Protein AF-A0A139CSQ4-F1 (afdb_monomer)

Solvent-accessible surface area (backbone atoms only — not comparable to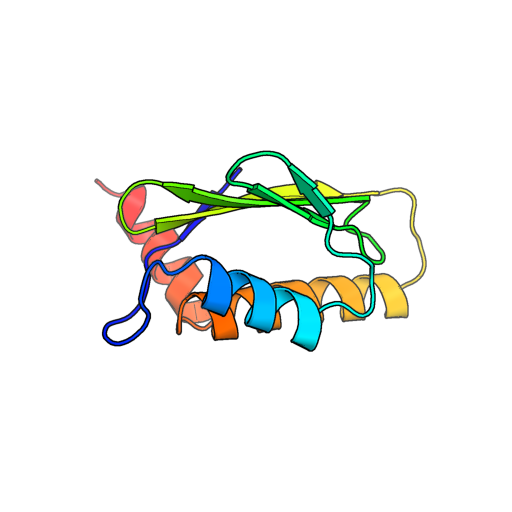 full-atom values): 5829 Å² total; per-residue (Å²): 113,50,79,39,72,46,37,96,88,44,71,88,43,70,68,62,46,50,51,36,46,58,77,50,41,102,47,72,75,44,77,57,88,82,29,38,37,33,48,50,75,37,31,65,34,38,40,38,36,74,58,95,69,25,46,33,43,33,71,43,70,46,86,81,71,80,54,64,68,47,48,51,48,36,54,48,37,56,51,50,32,46,26,71,55,19,69,42,52,74,70,54,47,52,56,48,54,55,59,65,72,78,108

Structure (mmCIF, N/CA/C/O backbone):
data_AF-A0A139CSQ4-F1
#
_entry.id   AF-A0A139CSQ4-F1
#
loop_
_atom_site.group_PDB
_atom_site.id
_atom_site.type_symbol
_atom_site.label_atom_id
_atom_site.label_alt_id
_atom_site.label_comp_id
_atom_site.label_asym_id
_atom_site.label_entity_id
_atom_site.label_seq_id
_atom_site.pdbx_PDB_ins_code
_atom_site.Cartn_x
_atom_site.Cartn_y
_atom_site.Cartn_z
_atom_site.occupancy
_atom_site.B_iso_or_equiv
_atom_site.auth_seq_id
_atom_site.auth_comp_id
_atom_site.auth_asym_id
_atom_site.auth_atom_id
_atom_site.pdbx_PDB_model_num
ATOM 1 N N . MET A 1 1 ? 5.332 -10.978 4.832 1.00 91.69 1 MET A N 1
ATOM 2 C CA . MET A 1 1 ? 3.997 -10.566 5.317 1.00 91.69 1 MET A CA 1
ATOM 3 C C . MET A 1 1 ? 4.096 -9.531 6.433 1.00 91.69 1 MET A C 1
ATOM 5 O O . MET A 1 1 ? 4.861 -9.723 7.375 1.00 91.69 1 MET A O 1
ATOM 9 N N . GLN A 1 2 ? 3.327 -8.444 6.342 1.00 95.12 2 GLN A N 1
ATOM 10 C CA . GLN A 1 2 ? 3.225 -7.398 7.361 1.00 95.12 2 GLN A CA 1
ATOM 11 C C . GLN A 1 2 ? 1.765 -6.975 7.583 1.00 95.12 2 GLN A C 1
ATOM 13 O O . GLN A 1 2 ? 1.001 -6.793 6.639 1.00 95.12 2 GLN A O 1
ATOM 18 N N . GLU A 1 3 ? 1.400 -6.757 8.847 1.00 96.06 3 GLU A N 1
ATOM 19 C CA . GLU A 1 3 ? 0.085 -6.249 9.237 1.00 96.06 3 GLU A CA 1
ATOM 20 C C . GLU A 1 3 ? 0.119 -4.748 9.553 1.00 96.06 3 GLU A C 1
ATOM 22 O O . GLU A 1 3 ? 1.013 -4.250 10.251 1.00 96.06 3 GLU A O 1
ATOM 27 N N . TYR A 1 4 ? -0.919 -4.029 9.134 1.00 96.94 4 TYR A N 1
ATOM 28 C CA . TYR A 1 4 ? -1.087 -2.601 9.370 1.00 96.94 4 TYR A CA 1
ATOM 29 C C . TYR A 1 4 ? -2.432 -2.299 10.027 1.00 96.94 4 TYR A C 1
ATOM 31 O O . TYR A 1 4 ? -3.496 -2.744 9.594 1.00 96.94 4 TYR A O 1
ATOM 39 N N . LYS A 1 5 ? -2.396 -1.481 11.084 1.00 96.06 5 LYS A N 1
ATOM 40 C CA . LYS A 1 5 ? -3.615 -0.946 11.699 1.00 96.06 5 LYS A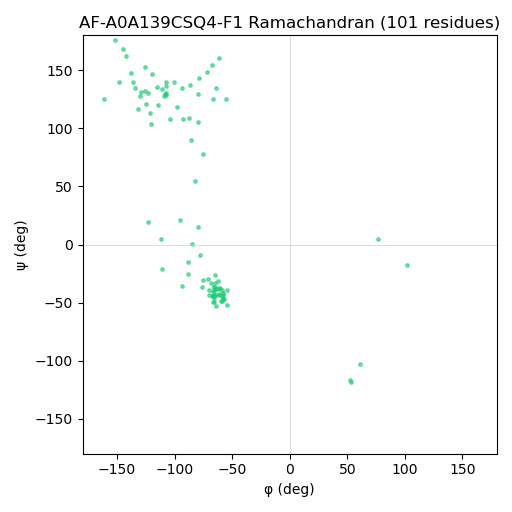 CA 1
ATOM 41 C C . LYS A 1 5 ? -4.239 0.103 10.789 1.00 96.06 5 LYS A C 1
ATOM 43 O O . LYS A 1 5 ? -3.529 0.863 10.138 1.00 96.06 5 LYS A O 1
ATOM 48 N N . LEU A 1 6 ? -5.561 0.200 10.840 1.00 97.12 6 LEU A N 1
ATOM 49 C CA . LEU A 1 6 ? -6.313 1.245 10.155 1.00 97.12 6 LEU A CA 1
ATOM 50 C C . LEU A 1 6 ? -6.553 2.430 11.096 1.00 97.12 6 LEU A C 1
ATOM 52 O O . LEU A 1 6 ? -6.908 2.254 12.267 1.00 97.12 6 LEU A O 1
ATOM 56 N N . LYS A 1 7 ? -6.326 3.649 10.602 1.00 97.12 7 LYS A N 1
ATOM 57 C CA . LYS A 1 7 ? -6.598 4.887 11.340 1.00 97.12 7 LYS A CA 1
ATOM 58 C C . LYS A 1 7 ? -8.106 5.068 11.524 1.00 97.12 7 LYS A C 1
ATOM 60 O O . LYS A 1 7 ? -8.907 4.566 10.741 1.00 97.12 7 LYS A O 1
ATOM 65 N N . ARG A 1 8 ? -8.525 5.806 12.560 1.00 96.25 8 ARG A N 1
ATOM 66 C CA . ARG A 1 8 ? -9.953 6.104 12.778 1.00 96.25 8 ARG A CA 1
ATOM 67 C C . ARG A 1 8 ? -10.542 6.754 11.518 1.00 96.25 8 ARG A C 1
ATOM 69 O O . ARG A 1 8 ? -10.011 7.762 11.066 1.00 96.25 8 ARG A O 1
ATOM 76 N N . GLY A 1 9 ? -11.624 6.178 10.993 1.00 94.69 9 GLY A N 1
ATOM 77 C CA . GLY A 1 9 ? -12.257 6.591 9.733 1.00 94.69 9 GLY A CA 1
ATOM 78 C C . GLY A 1 9 ? -11.927 5.691 8.536 1.00 94.69 9 GLY A C 1
ATOM 79 O O . GLY A 1 9 ? -12.691 5.677 7.580 1.00 94.69 9 GLY A O 1
ATOM 80 N N . PHE A 1 10 ? -10.869 4.878 8.611 1.00 96.75 10 PHE A N 1
ATOM 81 C CA . PHE A 1 10 ? -10.506 3.913 7.573 1.00 96.75 10 PHE A CA 1
ATOM 82 C C . PHE A 1 10 ? -11.143 2.565 7.900 1.00 96.75 10 PHE A C 1
ATOM 84 O O . PHE A 1 10 ? -10.761 1.898 8.865 1.00 96.75 10 PHE A O 1
ATOM 91 N N . LYS A 1 11 ? -12.160 2.185 7.124 1.00 95.94 11 LYS A N 1
ATOM 92 C CA . LYS A 1 11 ? -12.865 0.916 7.316 1.00 95.94 11 LYS A CA 1
ATOM 93 C C . LYS A 1 11 ? -12.056 -0.250 6.724 1.00 95.94 11 LYS A C 1
ATOM 95 O O . LYS A 1 11 ? -11.416 -0.061 5.680 1.00 95.94 11 LYS A O 1
ATOM 100 N N . PRO A 1 12 ? -12.077 -1.429 7.376 1.00 95.88 12 PRO A N 1
ATOM 101 C CA . PRO A 1 12 ? -11.592 -2.674 6.798 1.00 95.88 12 PRO A CA 1
ATOM 102 C C . PRO A 1 12 ? -12.632 -3.167 5.785 1.00 95.88 12 PRO A C 1
ATOM 104 O O . PRO A 1 12 ? -13.443 -4.033 6.084 1.00 95.88 12 PRO A O 1
ATOM 107 N N . ASP A 1 13 ? -12.624 -2.549 4.613 1.00 95.88 13 ASP A N 1
ATOM 108 C CA . ASP A 1 13 ? -13.597 -2.758 3.551 1.00 95.88 13 ASP A CA 1
ATOM 109 C C . ASP A 1 13 ? -12.858 -3.129 2.264 1.00 95.88 13 ASP A C 1
ATOM 111 O O . ASP A 1 13 ? -11.982 -2.376 1.837 1.00 95.88 13 ASP A O 1
ATOM 115 N N . MET A 1 14 ? -13.150 -4.304 1.702 1.00 95.38 14 MET A N 1
ATOM 116 C CA . MET A 1 14 ? -12.398 -4.838 0.561 1.00 95.38 14 MET A CA 1
ATOM 117 C C . MET A 1 14 ? -12.617 -4.028 -0.718 1.00 95.38 14 MET A C 1
ATOM 119 O O . MET A 1 14 ? -11.660 -3.862 -1.469 1.00 95.38 14 MET A O 1
ATOM 123 N N . ASP A 1 15 ? -13.803 -3.458 -0.933 1.00 96.44 15 ASP A N 1
ATOM 124 C CA . ASP A 1 15 ? -14.083 -2.634 -2.115 1.00 96.44 15 ASP A CA 1
ATOM 125 C C . ASP A 1 15 ? -13.238 -1.354 -2.082 1.00 96.44 15 ASP A C 1
ATOM 127 O O . ASP A 1 15 ? -12.539 -1.032 -3.042 1.00 96.44 15 ASP A O 1
ATOM 131 N N . ARG A 1 16 ? -13.151 -0.701 -0.917 1.00 97.19 16 ARG A N 1
ATOM 132 C CA . ARG A 1 16 ? -12.252 0.445 -0.720 1.00 97.19 16 ARG A CA 1
ATOM 133 C C . ARG A 1 16 ? -10.778 0.078 -0.916 1.00 97.19 16 ARG A C 1
ATOM 135 O O . ARG A 1 16 ? -9.999 0.890 -1.414 1.00 97.19 16 ARG A O 1
ATOM 142 N N . 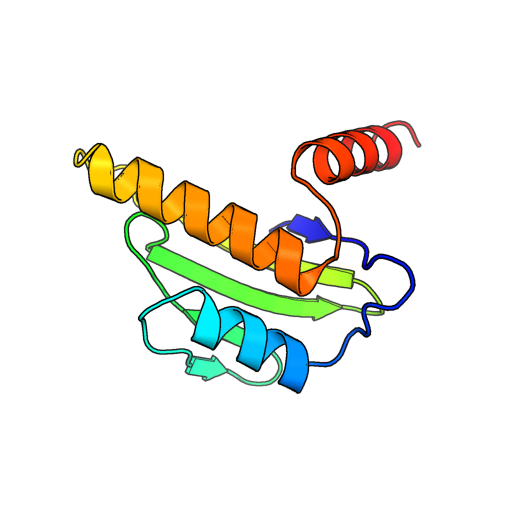ILE A 1 17 ? -10.351 -1.107 -0.471 1.00 97.81 17 ILE A N 1
ATOM 143 C CA . ILE A 1 17 ? -8.967 -1.564 -0.683 1.00 97.81 17 ILE A CA 1
ATOM 144 C C . ILE A 1 17 ? -8.697 -1.800 -2.173 1.00 97.81 17 ILE A C 1
ATOM 146 O O . ILE A 1 17 ? -7.630 -1.414 -2.652 1.00 97.81 17 ILE A O 1
ATOM 150 N N . TYR A 1 18 ? -9.657 -2.369 -2.902 1.00 97.81 18 TYR A N 1
ATOM 151 C CA . TYR A 1 18 ? -9.577 -2.553 -4.348 1.00 97.81 18 TYR A CA 1
ATOM 152 C C . TYR A 1 18 ? -9.465 -1.217 -5.100 1.00 97.81 18 TYR A C 1
ATOM 154 O O . TYR A 1 18 ? -8.607 -1.076 -5.974 1.00 97.81 18 TYR A O 1
ATOM 162 N N . GLU A 1 19 ? -10.256 -0.210 -4.717 1.00 97.94 19 GLU A N 1
ATOM 163 C CA . GLU A 1 19 ? -10.146 1.154 -5.256 1.00 97.94 19 GLU A CA 1
ATOM 164 C C . GLU A 1 19 ? -8.747 1.737 -5.009 1.00 97.94 19 GLU A C 1
ATOM 166 O O . GLU A 1 19 ? -8.085 2.179 -5.947 1.00 97.94 19 GLU A O 1
ATOM 171 N N . CYS A 1 20 ? -8.235 1.635 -3.775 1.00 97.94 20 CYS A N 1
ATOM 172 C CA . CYS A 1 20 ? -6.887 2.109 -3.442 1.00 97.94 20 CYS A CA 1
ATOM 173 C C . CYS A 1 20 ? -5.800 1.422 -4.287 1.00 97.94 20 CYS A C 1
ATOM 175 O O . CYS A 1 20 ? -4.819 2.068 -4.658 1.00 97.94 20 CYS A O 1
ATOM 177 N N . LEU A 1 21 ? -5.936 0.118 -4.556 1.00 98.12 21 LEU A N 1
ATOM 178 C CA . LEU A 1 21 ? -5.006 -0.628 -5.407 1.00 98.12 21 LEU A CA 1
ATOM 179 C C . LEU A 1 21 ? -5.060 -0.128 -6.852 1.00 98.12 21 LEU A C 1
ATOM 181 O O . LEU A 1 21 ? -4.018 0.207 -7.408 1.00 98.12 21 LEU A O 1
ATOM 185 N N . THR A 1 22 ? -6.264 -0.014 -7.412 1.00 97.62 22 THR A N 1
ATOM 186 C CA . THR A 1 22 ? -6.495 0.389 -8.808 1.00 97.62 22 THR A CA 1
ATOM 187 C C . THR A 1 22 ? -6.024 1.820 -9.083 1.00 97.62 22 THR A C 1
ATOM 189 O O . THR A 1 22 ? -5.445 2.095 -10.129 1.00 97.62 22 THR A O 1
ATOM 192 N N . GLU A 1 23 ? -6.216 2.741 -8.136 1.00 97.62 23 GLU A N 1
ATOM 193 C CA . GLU A 1 23 ? -5.721 4.119 -8.258 1.00 97.62 23 GLU A CA 1
ATOM 194 C C . GLU A 1 23 ? -4.192 4.213 -8.141 1.00 97.62 23 GLU A C 1
ATOM 196 O O . GLU A 1 23 ? -3.573 5.120 -8.701 1.00 97.62 23 GLU A O 1
ATOM 201 N N . THR A 1 24 ? -3.568 3.295 -7.394 1.00 97.88 24 THR A N 1
ATOM 202 C CA . THR A 1 24 ? -2.138 3.382 -7.074 1.00 97.88 24 THR A CA 1
ATOM 203 C C . THR A 1 24 ? -1.258 2.611 -8.050 1.00 97.88 24 THR A C 1
ATOM 205 O O . THR A 1 24 ? -0.148 3.061 -8.345 1.00 97.88 24 THR A O 1
ATOM 208 N N . PHE A 1 25 ? -1.711 1.462 -8.546 1.00 96.81 25 PHE A N 1
ATOM 209 C CA . PHE A 1 25 ? -0.918 0.571 -9.388 1.00 96.81 25 PHE A CA 1
ATOM 210 C C . PHE A 1 25 ? -1.516 0.494 -10.795 1.00 96.81 25 PHE A C 1
ATOM 212 O O . PHE A 1 25 ? -2.657 0.067 -10.949 1.00 96.81 25 PHE A O 1
ATOM 219 N N . PRO A 1 26 ? -0.763 0.882 -11.841 1.00 94.75 26 PRO A N 1
ATOM 220 C CA . PRO A 1 26 ? -1.202 0.780 -13.226 1.00 94.75 26 PRO A CA 1
ATOM 221 C C . PRO A 1 26 ? -0.966 -0.651 -13.733 1.00 94.75 26 PRO A C 1
ATOM 223 O O . PRO A 1 26 ? -0.249 -0.877 -14.706 1.00 94.75 26 PRO A O 1
ATOM 226 N N . SER A 1 27 ? -1.512 -1.626 -13.017 1.00 94.44 27 SER A N 1
ATOM 227 C CA . SER A 1 27 ? -1.378 -3.051 -13.290 1.00 94.44 27 SER A CA 1
ATOM 228 C C . SER A 1 27 ? -2.691 -3.763 -12.993 1.00 94.44 27 SER A C 1
ATOM 230 O O . SER A 1 27 ? -3.585 -3.233 -12.332 1.00 94.44 27 SER A O 1
ATOM 232 N N . GLU A 1 28 ? -2.828 -4.972 -13.526 1.00 96.31 28 GLU A N 1
ATOM 233 C CA . GLU A 1 28 ? -3.997 -5.794 -13.259 1.00 96.31 28 GLU A CA 1
ATOM 234 C C . GLU A 1 28 ? -4.063 -6.164 -11.769 1.00 96.31 28 GLU A C 1
ATOM 236 O O . GLU A 1 28 ? -3.062 -6.554 -11.154 1.00 96.31 28 GLU A O 1
ATOM 241 N N . ILE A 1 29 ? -5.259 -6.042 -11.191 1.00 98.00 29 ILE A N 1
ATOM 242 C CA . ILE A 1 29 ? -5.564 -6.521 -9.846 1.00 98.00 29 ILE A CA 1
ATOM 243 C C . ILE A 1 29 ? -6.381 -7.802 -9.992 1.00 98.00 29 ILE A C 1
ATOM 245 O O . ILE A 1 29 ? -7.553 -7.768 -10.369 1.00 98.00 29 ILE A O 1
ATOM 249 N N . ARG A 1 30 ? -5.767 -8.942 -9.685 1.00 97.62 30 ARG A N 1
ATOM 250 C CA . ARG A 1 30 ? -6.441 -10.243 -9.687 1.00 97.62 30 ARG A CA 1
ATOM 251 C C . ARG A 1 30 ? -7.101 -10.468 -8.331 1.00 97.62 30 ARG A C 1
ATOM 253 O O . ARG A 1 30 ? -6.503 -10.183 -7.294 1.00 97.62 30 ARG A O 1
ATOM 260 N N . LYS A 1 31 ? -8.332 -10.979 -8.327 1.00 96.44 31 LYS A N 1
ATOM 261 C CA . LYS A 1 31 ? -9.013 -11.421 -7.105 1.00 96.44 31 LYS A CA 1
ATOM 262 C C . LYS A 1 31 ? -8.855 -12.932 -6.968 1.00 96.44 31 LYS A C 1
ATOM 264 O O . LYS A 1 31 ? -9.336 -13.675 -7.820 1.00 96.44 31 LYS A O 1
ATOM 269 N N . GLU A 1 32 ? -8.202 -13.360 -5.897 1.00 95.12 32 GLU A N 1
ATOM 270 C CA . GLU A 1 32 ? -8.013 -14.765 -5.538 1.00 95.12 32 GLU A CA 1
ATOM 271 C C . GLU A 1 32 ? -8.647 -14.974 -4.158 1.00 95.12 32 GLU A C 1
ATOM 273 O O . GLU A 1 32 ? -8.118 -14.521 -3.142 1.00 95.12 32 GLU A O 1
ATOM 278 N N . ASP A 1 33 ? -9.833 -15.585 -4.133 1.00 92.00 33 ASP A N 1
ATOM 279 C CA . ASP A 1 33 ? -10.684 -15.717 -2.943 1.00 92.00 33 ASP A CA 1
ATOM 280 C C . ASP A 1 33 ? -10.968 -14.359 -2.259 1.00 92.00 33 ASP A C 1
ATOM 282 O O . ASP A 1 33 ? -11.551 -13.448 -2.860 1.00 92.00 33 ASP A O 1
ATOM 286 N N . ASP A 1 34 ? -10.537 -14.219 -1.002 1.00 93.25 34 ASP A N 1
ATOM 287 C CA . ASP A 1 34 ? -10.646 -13.012 -0.176 1.00 93.25 34 ASP A CA 1
ATOM 288 C C . ASP A 1 34 ? -9.374 -12.147 -0.227 1.00 93.25 34 ASP A C 1
ATOM 290 O O . ASP A 1 34 ? -9.110 -11.343 0.674 1.00 93.25 34 ASP A O 1
ATOM 294 N N . LYS A 1 35 ? -8.554 -12.316 -1.269 1.00 98.12 35 LYS A N 1
ATOM 295 C CA . LYS A 1 35 ? -7.305 -11.580 -1.462 1.00 98.12 35 LYS A CA 1
ATOM 296 C C . LYS A 1 35 ? -7.259 -10.900 -2.823 1.00 98.12 35 LYS A C 1
ATOM 298 O O . LYS A 1 35 ? -7.842 -11.356 -3.806 1.00 98.12 35 LYS A O 1
ATOM 303 N N . PHE A 1 36 ? -6.508 -9.811 -2.873 1.00 98.50 36 PHE A N 1
ATOM 304 C CA . PHE A 1 36 ? -6.105 -9.164 -4.112 1.00 98.50 36 PHE A CA 1
ATOM 305 C C . PHE A 1 36 ? -4.631 -9.418 -4.367 1.00 98.50 36 PHE A C 1
ATOM 307 O O . PHE A 1 36 ? -3.821 -9.286 -3.453 1.00 98.50 36 PHE A O 1
ATOM 314 N N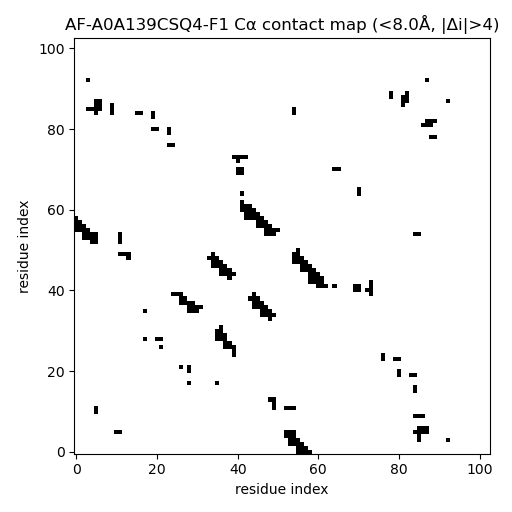 . VAL A 1 37 ? -4.296 -9.743 -5.607 1.00 98.38 37 VAL A N 1
ATOM 315 C CA . VAL A 1 37 ? -2.933 -10.009 -6.054 1.00 98.38 37 VAL A CA 1
ATOM 316 C C . VAL A 1 37 ? -2.613 -9.071 -7.206 1.00 98.38 37 VAL A C 1
ATOM 318 O O . VAL A 1 37 ? -3.376 -8.955 -8.164 1.00 98.38 37 VAL A O 1
ATOM 321 N N . THR A 1 38 ? -1.476 -8.395 -7.123 1.00 98.31 38 THR A N 1
ATOM 322 C CA . THR A 1 38 ? -0.960 -7.551 -8.201 1.00 98.31 38 THR A CA 1
ATOM 323 C C . THR A 1 38 ? 0.561 -7.610 -8.247 1.00 98.31 38 THR A C 1
ATOM 325 O O . THR A 1 38 ? 1.198 -8.127 -7.333 1.00 98.31 38 THR A O 1
ATOM 328 N N . SER A 1 39 ? 1.156 -7.084 -9.308 1.00 97.75 39 SER A N 1
ATOM 329 C CA . SER A 1 39 ? 2.597 -6.904 -9.443 1.00 97.75 39 SER A CA 1
ATOM 330 C C . SER A 1 39 ? 2.882 -5.539 -10.060 1.00 97.75 39 SER A C 1
ATOM 332 O O . SER A 1 39 ? 2.074 -5.008 -10.828 1.00 97.75 39 SER A O 1
ATOM 334 N N . TYR A 1 40 ? 4.003 -4.929 -9.680 1.00 97.31 40 TYR A N 1
ATOM 335 C CA . TYR A 1 40 ? 4.437 -3.656 -10.248 1.00 97.31 40 TYR A CA 1
ATOM 336 C C . TYR A 1 40 ? 5.922 -3.395 -10.001 1.00 97.31 40 TYR A C 1
ATOM 338 O O . TYR A 1 40 ? 6.367 -3.351 -8.851 1.00 97.31 40 TYR A O 1
ATOM 346 N N . GLY A 1 41 ? 6.667 -3.137 -11.079 1.00 96.19 41 GLY A N 1
ATOM 347 C CA . GLY A 1 41 ? 8.090 -2.810 -11.027 1.00 96.19 41 GLY A CA 1
ATOM 348 C C . GLY A 1 41 ? 8.880 -3.845 -10.229 1.00 96.19 41 GLY A C 1
ATOM 349 O O . GLY A 1 41 ? 8.908 -5.011 -10.609 1.00 96.19 41 GLY A O 1
ATOM 350 N N . ILE A 1 42 ? 9.487 -3.443 -9.108 1.00 97.25 42 ILE A N 1
ATOM 351 C CA . ILE A 1 42 ? 10.256 -4.376 -8.261 1.00 97.25 42 ILE A CA 1
ATOM 352 C C . ILE A 1 42 ? 9.392 -5.270 -7.369 1.00 97.25 42 ILE A C 1
ATOM 354 O O . ILE A 1 42 ? 9.930 -6.150 -6.707 1.00 97.25 42 ILE A O 1
ATOM 358 N N . LEU A 1 43 ? 8.083 -5.031 -7.272 1.00 97.00 43 LEU A N 1
ATOM 359 C CA . LEU A 1 43 ? 7.154 -5.903 -6.555 1.00 97.00 43 LEU A CA 1
ATOM 360 C C . LEU A 1 43 ? 6.709 -6.998 -7.526 1.00 97.00 43 LEU A C 1
ATOM 362 O O . LEU A 1 43 ? 5.727 -6.819 -8.251 1.00 97.00 43 LEU A O 1
ATOM 366 N N . SER A 1 44 ? 7.449 -8.108 -7.565 1.00 96.62 44 SER A N 1
ATOM 367 C CA . SER A 1 44 ? 7.116 -9.249 -8.426 1.00 96.62 44 SER A CA 1
ATOM 368 C C . SER A 1 44 ? 5.765 -9.855 -8.057 1.00 96.62 44 SER A C 1
ATOM 370 O O . SER A 1 44 ? 5.033 -10.295 -8.940 1.00 96.62 44 SER A O 1
ATOM 372 N N . GLU A 1 45 ? 5.399 -9.794 -6.777 1.00 97.75 45 GLU A N 1
ATOM 373 C CA . GLU A 1 45 ? 4.050 -10.074 -6.300 1.00 97.75 45 GLU A CA 1
ATOM 374 C C . GLU A 1 45 ? 3.727 -9.228 -5.064 1.00 97.75 45 GLU A C 1
ATOM 376 O O . GLU A 1 45 ? 4.557 -9.052 -4.169 1.00 97.75 45 GLU A O 1
ATOM 381 N N . MET A 1 46 ? 2.503 -8.715 -4.996 1.00 98.25 46 MET A N 1
ATOM 382 C CA . MET A 1 46 ? 1.919 -8.098 -3.817 1.00 98.25 46 MET A CA 1
ATOM 383 C C . MET A 1 46 ? 0.518 -8.664 -3.591 1.00 98.25 46 MET A C 1
ATOM 385 O O . MET A 1 46 ? -0.391 -8.437 -4.389 1.00 98.25 46 MET A O 1
ATOM 389 N N . THR A 1 47 ? 0.349 -9.342 -2.460 1.00 98.56 47 THR A N 1
ATOM 390 C CA . THR A 1 47 ? -0.909 -9.950 -2.028 1.00 98.56 47 THR A CA 1
ATOM 391 C C . THR A 1 47 ? -1.479 -9.173 -0.845 1.00 98.56 47 THR A C 1
ATOM 393 O O . THR A 1 47 ? -0.792 -8.931 0.148 1.00 98.56 47 THR A O 1
ATOM 396 N N . VAL A 1 48 ? -2.742 -8.767 -0.940 1.00 98.50 48 VAL A N 1
ATOM 397 C CA . VAL A 1 48 ? -3.412 -7.870 0.007 1.00 98.50 48 VAL A CA 1
ATOM 398 C C . VAL A 1 48 ? -4.737 -8.467 0.460 1.00 98.50 48 VAL A C 1
ATOM 400 O O . VAL A 1 48 ? -5.558 -8.865 -0.361 1.00 98.50 48 VAL A O 1
ATOM 403 N N . TRP A 1 49 ? -4.972 -8.485 1.770 1.00 98.19 49 TRP A N 1
ATOM 404 C CA . TRP A 1 49 ? -6.246 -8.910 2.351 1.00 98.19 49 TRP A CA 1
ATOM 405 C C . TRP A 1 49 ? -6.508 -8.224 3.688 1.00 98.19 49 TRP A C 1
ATOM 407 O O . TRP A 1 49 ? -5.683 -7.464 4.205 1.00 98.19 49 TRP A O 1
ATOM 417 N N . ILE A 1 50 ? -7.680 -8.484 4.256 1.00 97.62 50 ILE A N 1
ATOM 418 C CA . ILE A 1 50 ? -8.046 -8.017 5.588 1.00 97.62 50 ILE A CA 1
ATOM 419 C C . ILE A 1 50 ? -8.066 -9.203 6.537 1.00 97.62 50 ILE A C 1
ATOM 421 O O . ILE A 1 50 ? -8.738 -10.199 6.293 1.00 97.62 50 ILE A O 1
ATOM 425 N N . GLU A 1 51 ? -7.376 -9.058 7.664 1.00 96.31 51 GLU A N 1
ATOM 426 C CA . GLU A 1 51 ? -7.443 -10.011 8.765 1.00 96.31 51 GLU A CA 1
ATOM 427 C C . GLU A 1 51 ? -7.924 -9.290 10.031 1.00 96.31 51 GLU A C 1
ATOM 429 O O . GLU A 1 51 ? -7.294 -8.363 10.559 1.00 96.31 51 GLU A O 1
ATOM 434 N N . GLY A 1 52 ? -9.121 -9.661 10.492 1.00 94.38 52 GLY A N 1
ATOM 435 C CA . GLY A 1 52 ? -9.814 -8.980 11.582 1.00 94.38 52 GLY A CA 1
ATOM 436 C C . GLY A 1 52 ? -10.117 -7.511 11.259 1.00 94.38 52 GLY A C 1
ATOM 437 O O . GLY A 1 52 ? -11.072 -7.196 10.560 1.00 94.38 52 GLY A O 1
ATOM 438 N N . LYS A 1 53 ? -9.327 -6.585 11.816 1.00 94.56 53 LYS A N 1
ATOM 439 C CA . LYS A 1 53 ? -9.457 -5.125 11.591 1.00 94.56 53 LYS A CA 1
ATOM 440 C C . LYS A 1 53 ? -8.171 -4.498 11.043 1.00 94.56 53 LYS A C 1
ATOM 442 O O . LYS A 1 53 ? -7.948 -3.296 11.212 1.00 94.56 53 LYS A O 1
ATOM 447 N N . LYS A 1 54 ? -7.289 -5.315 10.471 1.00 96.81 54 LYS A N 1
ATOM 448 C CA . LYS A 1 54 ? -5.986 -4.899 9.956 1.00 96.81 54 LYS A CA 1
ATOM 449 C C . LYS A 1 54 ? -5.904 -5.193 8.466 1.00 96.81 54 LYS A C 1
ATOM 451 O O . LYS A 1 54 ? -6.460 -6.180 7.996 1.00 96.81 54 LYS A O 1
ATOM 456 N N . LEU A 1 55 ? -5.187 -4.331 7.758 1.00 98.12 55 LEU A N 1
ATOM 457 C CA . LEU A 1 55 ? -4.734 -4.614 6.404 1.00 98.12 55 LEU A CA 1
ATOM 458 C C . LEU A 1 55 ? -3.507 -5.514 6.503 1.00 98.12 55 LEU A C 1
ATOM 460 O O . LEU A 1 55 ? -2.570 -5.175 7.228 1.00 98.12 55 LEU A O 1
ATOM 464 N N . VAL A 1 56 ? -3.496 -6.619 5.775 1.00 98.25 56 VAL A N 1
ATOM 465 C CA . VAL A 1 56 ? -2.331 -7.490 5.657 1.00 98.25 56 VAL A CA 1
ATOM 466 C C . VAL A 1 56 ? -1.799 -7.384 4.241 1.00 98.25 56 VAL A C 1
ATOM 468 O O . VAL A 1 56 ? -2.564 -7.394 3.278 1.00 98.25 56 VAL A O 1
ATOM 471 N N . VAL A 1 57 ? -0.484 -7.223 4.136 1.00 98.25 57 VAL A N 1
ATOM 472 C CA . VAL A 1 57 ? 0.214 -7.137 2.858 1.00 98.25 57 VAL A CA 1
ATOM 473 C C . VAL A 1 57 ? 1.381 -8.106 2.883 1.00 98.25 57 VAL A C 1
ATOM 475 O O . VAL A 1 57 ? 2.208 -8.086 3.802 1.00 98.25 57 VAL A O 1
ATOM 478 N N . ASP A 1 58 ? 1.452 -8.953 1.872 1.00 98.19 58 ASP A N 1
ATOM 479 C CA . ASP A 1 58 ? 2.594 -9.805 1.600 1.00 98.19 58 ASP A CA 1
ATOM 480 C C . ASP A 1 58 ? 3.222 -9.400 0.274 1.00 98.19 58 ASP A C 1
ATOM 482 O O . ASP A 1 58 ? 2.512 -9.104 -0.681 1.00 98.19 58 ASP A O 1
ATOM 486 N N . THR A 1 59 ? 4.545 -9.312 0.239 1.00 97.50 59 THR A N 1
ATOM 487 C CA . THR A 1 59 ? 5.280 -8.811 -0.925 1.00 97.50 59 THR A CA 1
ATOM 488 C C . THR A 1 59 ? 6.449 -9.719 -1.228 1.00 97.50 59 THR A C 1
ATOM 490 O O . THR A 1 59 ? 7.243 -10.017 -0.332 1.00 97.50 59 THR A O 1
ATOM 493 N N . VAL A 1 60 ? 6.608 -10.043 -2.502 1.00 97.50 60 VAL A N 1
ATOM 494 C CA . VAL A 1 60 ? 7.825 -10.605 -3.076 1.00 97.50 60 VAL A CA 1
ATOM 495 C C . VAL A 1 60 ? 8.472 -9.510 -3.920 1.00 97.50 60 VAL A C 1
ATOM 497 O O . VAL A 1 60 ? 7.799 -8.835 -4.700 1.00 97.50 60 VAL A O 1
ATOM 500 N N . SER A 1 61 ? 9.771 -9.286 -3.716 1.00 95.44 61 SER A N 1
ATOM 501 C CA . SER A 1 61 ? 10.540 -8.306 -4.484 1.00 95.44 61 SER A CA 1
ATOM 502 C C . SER A 1 61 ? 11.482 -8.989 -5.466 1.00 95.44 61 SER A C 1
ATOM 504 O O . SER A 1 61 ? 12.134 -9.969 -5.110 1.00 95.44 61 SER A O 1
ATOM 506 N N . ASP A 1 62 ? 11.604 -8.431 -6.666 1.00 95.25 62 ASP A N 1
ATOM 507 C CA . ASP A 1 62 ? 12.653 -8.785 -7.615 1.00 95.25 62 ASP A CA 1
ATOM 508 C C . ASP A 1 62 ? 13.900 -7.929 -7.354 1.00 95.25 62 ASP A C 1
ATOM 510 O O . ASP A 1 62 ? 13.919 -6.723 -7.603 1.00 95.25 62 ASP A O 1
ATOM 514 N N . THR A 1 63 ? 14.950 -8.556 -6.823 1.00 93.38 63 THR A N 1
ATOM 515 C CA . THR A 1 63 ? 16.230 -7.895 -6.523 1.00 93.38 63 THR A CA 1
ATOM 516 C C . THR A 1 63 ? 17.177 -7.835 -7.721 1.00 93.38 63 THR A C 1
ATOM 518 O O . THR A 1 63 ? 18.305 -7.371 -7.572 1.00 93.38 63 THR A O 1
ATOM 521 N N . THR A 1 64 ? 16.770 -8.353 -8.882 1.00 96.06 64 THR A N 1
ATOM 522 C CA . THR A 1 64 ? 17.578 -8.333 -10.110 1.00 96.06 64 THR A CA 1
ATOM 523 C C . THR A 1 64 ? 17.360 -7.071 -10.942 1.00 96.06 64 THR A C 1
ATOM 525 O O . THR A 1 64 ? 18.180 -6.759 -11.802 1.00 96.06 64 THR A O 1
ATOM 528 N N . VAL A 1 65 ? 16.295 -6.312 -10.660 1.00 94.56 65 VAL A N 1
ATOM 529 C CA . VAL A 1 65 ? 16.015 -5.023 -11.299 1.00 94.56 65 VAL A CA 1
ATOM 530 C C . VAL A 1 65 ? 17.074 -3.997 -10.888 1.00 94.56 65 VAL A C 1
ATOM 532 O O . VAL A 1 65 ? 17.269 -3.741 -9.703 1.00 94.56 65 VAL A O 1
ATOM 535 N N . THR A 1 66 ? 17.729 -3.381 -11.874 1.00 95.19 66 THR A N 1
ATOM 536 C CA . THR A 1 66 ? 18.769 -2.352 -11.672 1.00 95.19 66 THR A CA 1
ATOM 537 C C . THR A 1 66 ? 18.344 -0.954 -12.128 1.00 95.19 66 THR A C 1
ATOM 539 O O . THR A 1 66 ? 19.164 -0.043 -12.145 1.00 95.19 66 THR A O 1
ATOM 542 N N . ASP A 1 67 ? 17.094 -0.787 -12.561 1.00 97.25 67 ASP A N 1
ATOM 543 C CA . ASP A 1 67 ? 16.543 0.506 -12.970 1.00 97.25 67 ASP A CA 1
ATOM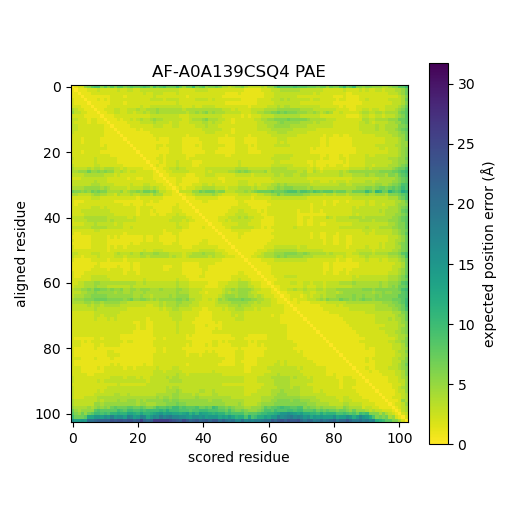 544 C C . ASP A 1 67 ? 16.140 1.323 -11.733 1.00 97.25 67 ASP A C 1
ATOM 546 O O . ASP A 1 67 ? 15.132 1.037 -11.078 1.00 97.25 67 ASP A O 1
ATOM 550 N N . ASP A 1 68 ? 16.942 2.341 -11.416 1.00 97.00 68 ASP A N 1
ATOM 551 C CA . ASP A 1 68 ? 16.744 3.215 -10.259 1.00 97.00 68 ASP A CA 1
ATOM 552 C C . ASP A 1 68 ? 15.404 3.966 -10.297 1.00 97.00 68 ASP A C 1
ATOM 554 O O . ASP A 1 68 ? 14.766 4.132 -9.252 1.00 97.00 68 ASP A O 1
ATOM 558 N N . GLU A 1 69 ? 14.940 4.405 -11.472 1.00 97.56 69 GLU A N 1
ATOM 559 C CA . GLU A 1 69 ? 13.667 5.124 -11.589 1.00 97.56 69 GLU A CA 1
ATOM 560 C C . GLU A 1 69 ? 12.501 4.190 -11.264 1.00 97.56 69 GLU A C 1
ATOM 562 O O . GLU A 1 69 ? 11.619 4.538 -10.469 1.00 97.56 69 GLU A O 1
ATOM 567 N N . LEU A 1 70 ? 12.544 2.964 -11.791 1.00 96.75 70 LEU A N 1
ATOM 568 C CA . LEU A 1 70 ? 11.538 1.943 -11.518 1.00 96.75 70 LEU A CA 1
ATOM 569 C C . LEU A 1 70 ? 11.558 1.495 -10.049 1.00 96.75 70 LEU A C 1
ATOM 571 O O . LEU A 1 70 ? 10.494 1.323 -9.441 1.00 96.75 70 LEU A O 1
ATOM 575 N N . ILE A 1 71 ? 12.744 1.349 -9.448 1.00 97.19 71 ILE A N 1
ATOM 576 C CA . ILE A 1 71 ? 12.914 1.056 -8.015 1.00 97.19 71 ILE A CA 1
ATOM 577 C C . ILE A 1 71 ? 12.273 2.158 -7.164 1.00 97.19 71 ILE A C 1
ATOM 579 O O . ILE A 1 71 ? 11.528 1.870 -6.215 1.00 97.19 71 ILE A O 1
ATOM 583 N N . LEU A 1 72 ? 12.558 3.425 -7.472 1.00 97.81 72 LEU A N 1
ATOM 584 C CA . LEU A 1 72 ? 12.039 4.565 -6.722 1.00 97.81 72 LEU A CA 1
ATOM 585 C C . LEU A 1 72 ? 10.521 4.699 -6.871 1.00 97.81 72 LEU A C 1
ATOM 587 O O . LEU A 1 72 ? 9.835 4.892 -5.860 1.00 97.81 72 LEU A O 1
ATOM 591 N N . ASP A 1 73 ? 9.989 4.542 -8.083 1.00 98.00 73 ASP A N 1
ATOM 592 C CA . ASP A 1 73 ? 8.551 4.630 -8.343 1.00 98.00 73 ASP A CA 1
ATOM 593 C C . ASP A 1 73 ? 7.774 3.486 -7.676 1.00 98.00 73 ASP A C 1
ATOM 595 O O . ASP A 1 73 ? 6.788 3.732 -6.978 1.00 98.00 73 ASP A O 1
ATOM 599 N N . SER A 1 74 ? 8.270 2.248 -7.767 1.00 97.56 74 SER A N 1
ATOM 600 C CA . SER A 1 74 ? 7.662 1.087 -7.098 1.00 97.56 74 SER A CA 1
ATOM 601 C C . SER A 1 74 ? 7.548 1.302 -5.588 1.00 97.56 74 SER A C 1
ATOM 603 O O . SER A 1 74 ? 6.489 1.118 -4.983 1.00 97.56 74 SER A O 1
ATOM 605 N N . ASN A 1 75 ? 8.636 1.771 -4.969 1.00 97.12 75 ASN A N 1
ATOM 606 C CA . ASN A 1 75 ? 8.662 2.080 -3.545 1.00 97.12 75 ASN A CA 1
ATOM 607 C C . ASN A 1 75 ? 7.739 3.247 -3.181 1.00 97.12 75 ASN A C 1
ATOM 609 O O . ASN A 1 75 ? 7.141 3.244 -2.101 1.00 97.12 75 ASN A O 1
ATOM 613 N N . LYS A 1 76 ? 7.635 4.263 -4.043 1.00 97.88 76 LYS A N 1
ATOM 614 C CA . LYS A 1 76 ? 6.723 5.391 -3.847 1.00 97.88 76 LYS A CA 1
ATOM 615 C C . LYS A 1 76 ? 5.272 4.913 -3.877 1.00 97.88 76 LYS A C 1
ATOM 617 O O . LYS A 1 76 ? 4.563 5.135 -2.897 1.00 97.88 76 LYS A O 1
ATOM 622 N N . ARG A 1 77 ? 4.863 4.183 -4.916 1.00 98.31 77 ARG A N 1
ATOM 623 C CA . ARG A 1 77 ? 3.508 3.621 -5.045 1.00 98.31 77 ARG A CA 1
ATOM 624 C C . ARG A 1 77 ? 3.149 2.714 -3.880 1.00 98.31 77 ARG A C 1
ATOM 626 O O . ARG A 1 77 ? 2.080 2.864 -3.304 1.00 98.31 77 ARG A O 1
ATOM 633 N N . PHE A 1 78 ? 4.070 1.864 -3.429 1.00 98.19 78 PHE A N 1
ATOM 634 C CA . PHE A 1 78 ? 3.844 1.050 -2.233 1.00 98.19 78 PHE A CA 1
ATOM 635 C C . PHE A 1 78 ? 3.541 1.897 -0.985 1.00 98.19 78 PHE A C 1
ATOM 637 O O . PHE A 1 78 ? 2.648 1.583 -0.193 1.00 98.19 78 PHE A O 1
ATOM 644 N N . ARG A 1 79 ? 4.265 3.007 -0.788 1.00 97.81 79 ARG A N 1
ATOM 645 C CA . ARG A 1 79 ? 4.018 3.913 0.344 1.00 97.81 79 ARG A CA 1
ATOM 646 C C . ARG A 1 79 ? 2.700 4.668 0.199 1.00 97.81 79 ARG A C 1
ATOM 648 O O . ARG A 1 79 ? 2.033 4.832 1.224 1.00 97.81 79 ARG A O 1
ATOM 655 N N . ASP A 1 80 ? 2.368 5.100 -1.014 1.00 98.38 80 ASP A N 1
ATOM 656 C CA . ASP A 1 80 ? 1.137 5.822 -1.347 1.00 98.38 80 ASP A CA 1
ATOM 657 C C . ASP A 1 80 ? -0.083 4.914 -1.135 1.00 98.38 80 ASP A C 1
ATOM 659 O O . ASP A 1 80 ? -1.000 5.287 -0.403 1.00 98.38 80 ASP A O 1
ATOM 663 N N . PHE A 1 81 ? -0.025 3.668 -1.618 1.00 98.56 81 PHE A N 1
ATOM 664 C CA . PHE A 1 81 ? -1.039 2.644 -1.365 1.00 98.56 81 PHE A CA 1
ATOM 665 C C . PHE A 1 81 ? -1.267 2.465 0.133 1.00 98.56 81 PHE A C 1
ATOM 667 O O . PHE A 1 81 ? -2.391 2.567 0.614 1.00 98.56 81 PHE A O 1
ATOM 674 N N . LEU A 1 82 ? -0.199 2.260 0.908 1.00 98.31 82 LEU A N 1
ATOM 675 C CA . LEU A 1 82 ? -0.336 2.065 2.349 1.00 98.31 82 LEU A CA 1
ATOM 676 C C . LEU A 1 82 ? -0.881 3.308 3.056 1.00 98.31 82 LEU A C 1
ATOM 678 O O . LEU A 1 82 ? -1.603 3.172 4.044 1.00 98.31 82 L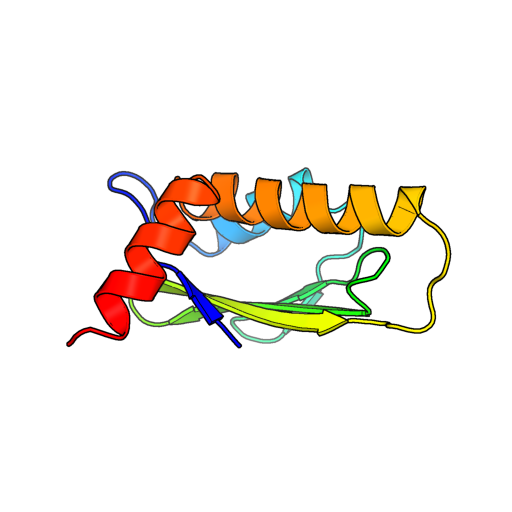EU A O 1
ATOM 682 N N . TYR A 1 83 ? -0.569 4.512 2.580 1.00 98.38 83 TYR A N 1
ATOM 683 C CA . TYR A 1 83 ? -1.164 5.735 3.114 1.00 98.38 83 TYR A CA 1
ATOM 684 C C . TYR A 1 83 ? -2.669 5.800 2.819 1.00 98.38 83 TYR A C 1
ATOM 686 O O . TYR A 1 83 ? -3.450 5.973 3.755 1.00 98.38 83 TYR A O 1
ATOM 694 N N . ASN A 1 84 ? -3.082 5.567 1.574 1.00 98.06 84 ASN A N 1
ATOM 695 C CA . ASN A 1 84 ? -4.486 5.593 1.147 1.00 98.06 84 ASN A CA 1
ATOM 696 C C . ASN A 1 84 ? -5.309 4.461 1.788 1.00 98.06 84 ASN A C 1
ATOM 698 O O . ASN A 1 84 ? -6.451 4.643 2.212 1.00 98.06 84 ASN A O 1
ATOM 702 N N . ALA A 1 85 ? -4.711 3.285 1.955 1.00 97.88 85 ALA A N 1
ATOM 703 C C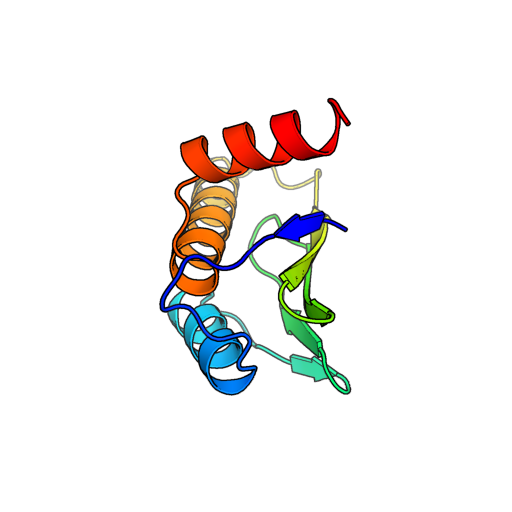A . ALA A 1 85 ? -5.372 2.133 2.544 1.00 97.88 85 ALA A CA 1
ATOM 704 C C . ALA A 1 85 ? -5.485 2.241 4.074 1.00 97.88 85 ALA A C 1
ATOM 706 O O . ALA A 1 85 ? -6.498 1.830 4.638 1.00 97.88 85 ALA A O 1
ATOM 707 N N . THR A 1 86 ? -4.487 2.804 4.767 1.00 97.88 86 THR A N 1
ATOM 708 C CA . THR A 1 86 ? -4.427 2.764 6.246 1.00 97.88 86 THR A CA 1
ATOM 709 C C . THR A 1 86 ? -4.640 4.110 6.936 1.00 97.88 86 THR A C 1
ATOM 711 O O . THR A 1 86 ? -4.959 4.142 8.127 1.00 97.88 86 THR A O 1
ATOM 714 N N . GLY A 1 87 ? -4.441 5.220 6.227 1.00 97.81 87 GLY A N 1
ATOM 715 C CA . GLY A 1 87 ? -4.433 6.580 6.767 1.00 97.81 87 GLY A CA 1
ATOM 716 C C . GLY A 1 87 ? -3.157 6.962 7.527 1.00 97.81 87 GLY A C 1
ATOM 717 O O . GLY A 1 87 ? -3.104 8.045 8.124 1.00 97.81 87 GLY A O 1
ATOM 718 N N . TYR A 1 88 ? -2.142 6.089 7.553 1.00 97.75 88 TYR A N 1
ATOM 719 C CA . TYR A 1 88 ? -0.878 6.323 8.248 1.00 97.75 88 TYR A CA 1
ATOM 720 C C . TYR A 1 88 ? 0.278 6.587 7.283 1.00 97.75 88 TYR A C 1
ATOM 722 O O . TYR A 1 88 ? 0.605 5.791 6.399 1.00 97.75 88 TYR A O 1
ATOM 730 N N . THR A 1 89 ? 0.981 7.687 7.535 1.00 97.19 89 THR A N 1
ATOM 731 C CA . THR A 1 89 ? 2.259 7.996 6.887 1.00 97.19 89 THR A CA 1
ATOM 732 C C . THR A 1 89 ? 3.313 6.933 7.212 1.00 97.19 89 THR A C 1
ATOM 734 O O . THR A 1 89 ? 3.226 6.231 8.223 1.00 97.19 89 THR A O 1
ATOM 737 N N . ALA A 1 90 ? 4.374 6.846 6.404 1.00 95.25 90 ALA A N 1
ATOM 738 C CA . ALA A 1 90 ? 5.493 5.935 6.671 1.00 95.25 90 ALA A CA 1
ATOM 739 C C . ALA A 1 90 ? 6.100 6.136 8.078 1.00 95.25 90 ALA A C 1
ATOM 741 O O . ALA A 1 90 ? 6.392 5.168 8.783 1.00 95.25 90 ALA A O 1
ATOM 742 N N . LYS A 1 91 ? 6.209 7.394 8.534 1.00 95.25 91 LYS A N 1
ATOM 743 C CA . LYS A 1 91 ? 6.707 7.741 9.875 1.00 95.25 91 LYS A CA 1
ATOM 744 C C . LYS A 1 91 ? 5.791 7.217 10.985 1.00 95.25 91 LYS A C 1
ATOM 746 O O . LYS A 1 91 ? 6.274 6.675 11.982 1.00 95.25 91 LYS A O 1
ATOM 751 N N . GLU A 1 92 ? 4.475 7.363 10.829 1.00 97.00 92 GLU A N 1
ATOM 752 C CA . GLU A 1 92 ? 3.501 6.821 11.783 1.00 97.00 92 GLU A CA 1
ATOM 753 C C . GLU A 1 92 ? 3.527 5.287 11.797 1.00 97.00 92 GLU A C 1
ATOM 755 O O . GLU A 1 92 ? 3.561 4.703 12.883 1.00 97.00 92 GLU A O 1
ATOM 760 N N . ARG A 1 93 ? 3.597 4.640 10.623 1.00 94.75 93 ARG A N 1
ATOM 761 C CA . ARG A 1 93 ? 3.708 3.176 10.497 1.00 94.75 93 ARG A CA 1
ATOM 762 C C . ARG A 1 93 ? 4.951 2.636 11.207 1.00 94.75 93 ARG A C 1
ATOM 764 O O . ARG A 1 93 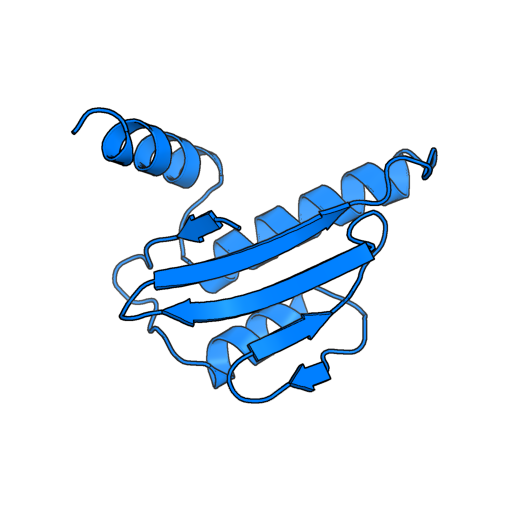? 4.835 1.700 11.99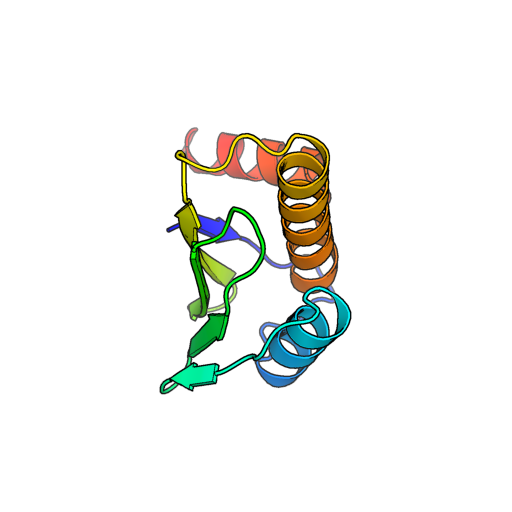4 1.00 94.75 93 ARG A O 1
ATOM 771 N N . LEU A 1 94 ? 6.108 3.285 11.051 1.00 93.12 94 LEU A N 1
ATOM 772 C CA . LEU A 1 94 ? 7.332 2.915 11.772 1.00 93.12 94 LEU A CA 1
ATOM 773 C C . LEU A 1 94 ? 7.169 3.036 13.297 1.00 93.12 94 LEU A C 1
ATOM 775 O O . LEU A 1 94 ? 7.585 2.151 14.046 1.00 93.12 94 LEU A O 1
ATOM 779 N N . LYS A 1 95 ? 6.532 4.112 13.780 1.00 93.81 95 LYS A N 1
ATOM 780 C CA . LYS A 1 95 ? 6.249 4.292 15.215 1.00 93.81 95 LYS A CA 1
ATOM 781 C C . LYS A 1 95 ? 5.318 3.199 15.747 1.00 93.81 95 LYS A C 1
ATOM 783 O O . LYS A 1 95 ? 5.487 2.765 16.885 1.00 93.81 95 LYS A O 1
ATOM 788 N N . GLN A 1 96 ? 4.340 2.763 14.956 1.00 90.44 96 GLN A N 1
ATOM 789 C CA . GLN A 1 96 ? 3.435 1.678 15.334 1.00 90.44 96 GLN A CA 1
ATOM 790 C C . GLN A 1 96 ? 4.127 0.316 15.364 1.00 90.44 96 GLN A C 1
ATOM 792 O O . GLN A 1 96 ? 3.935 -0.411 16.335 1.00 90.44 96 GLN A O 1
ATOM 797 N N . ALA A 1 97 ? 4.954 0.007 14.362 1.00 88.69 97 ALA A N 1
ATOM 798 C CA . ALA A 1 97 ? 5.719 -1.237 14.310 1.00 88.69 97 ALA A CA 1
ATOM 799 C C . ALA A 1 97 ? 6.622 -1.385 15.544 1.00 88.69 97 ALA A C 1
ATOM 801 O O . ALA A 1 97 ? 6.560 -2.395 16.237 1.00 88.69 97 ALA A O 1
ATOM 802 N N . LYS A 1 98 ? 7.359 -0.325 15.911 1.00 89.62 98 LYS A N 1
ATOM 803 C CA . LYS A 1 98 ? 8.189 -0.317 17.131 1.00 89.62 98 LYS A CA 1
ATOM 804 C C . LYS A 1 98 ? 7.370 -0.595 18.396 1.00 89.62 98 LYS A C 1
ATOM 806 O O . LYS A 1 98 ? 7.760 -1.416 19.213 1.00 89.62 98 LYS A O 1
ATOM 811 N N . LYS A 1 99 ? 6.201 0.041 18.535 1.00 87.19 99 LYS A N 1
ATOM 812 C CA . LYS A 1 99 ? 5.301 -0.178 19.682 1.00 87.19 99 LYS A CA 1
ATOM 813 C C . LYS A 1 99 ? 4.722 -1.593 19.758 1.00 87.19 99 LYS A C 1
ATOM 815 O O . LYS A 1 99 ? 4.319 -1.995 20.842 1.00 87.19 99 LYS A O 1
ATOM 820 N N . ALA A 1 100 ? 4.596 -2.290 18.631 1.00 80.56 100 ALA A N 1
ATOM 821 C CA . ALA A 1 100 ? 4.077 -3.653 18.597 1.00 80.56 100 ALA A CA 1
ATOM 822 C C . ALA A 1 100 ? 5.109 -4.677 19.095 1.00 80.56 100 ALA A C 1
ATOM 824 O O . ALA A 1 100 ? 4.705 -5.671 19.677 1.00 80.56 100 ALA A O 1
ATOM 825 N N . VAL A 1 101 ? 6.405 -4.402 18.900 1.00 78.88 101 VAL A N 1
ATOM 826 C CA . VAL A 1 101 ? 7.520 -5.280 19.305 1.00 78.88 101 VAL A CA 1
ATOM 827 C C . VAL A 1 101 ? 7.987 -5.014 20.742 1.00 78.88 101 VAL A C 1
ATOM 829 O O . VAL A 1 101 ? 8.527 -5.899 21.387 1.00 78.88 101 VAL A O 1
ATOM 832 N N . SER A 1 102 ? 7.782 -3.806 21.277 1.00 70.94 102 SER A N 1
ATOM 833 C CA . SER A 1 102 ? 8.125 -3.474 22.674 1.00 70.94 102 SER A CA 1
ATOM 834 C C . SER A 1 102 ? 7.094 -3.948 23.715 1.00 70.94 102 SER A C 1
ATOM 836 O O . SER A 1 102 ? 7.094 -3.435 24.833 1.00 70.94 102 SER A O 1
ATOM 838 N N . LYS A 1 103 ? 6.183 -4.849 23.343 1.00 51.16 103 LYS A N 1
ATOM 839 C CA . LYS A 1 103 ? 5.188 -5.468 24.226 1.00 51.16 103 LYS A CA 1
ATOM 840 C C . LYS A 1 103 ? 5.494 -6.945 24.373 1.00 51.16 103 LYS A C 1
ATOM 842 O O . LYS A 1 103 ? 5.257 -7.443 25.490 1.00 51.16 103 LYS A O 1
#

Mean predicted aligned error: 2.91 Å

Nearest PDB structures (foldseek):
  2joi-assembly1_A  TM=7.610E-01  e=2.337E-04  Thermoplasma acidophilum
  8hme-assembly1_D  TM=7.228E-01  e=7.146E+00  Tetrahymena thermophila
  8hmf-assembly1_D  TM=7.077E-01  e=9.718E+00  Tetrahymena thermophila

pLDDT: mean 95.45, std 5.93, range [51.16, 98.56]

Sequence (103 aa):
MQEYKLKRGFKPDMDRIYECLTETFPSEIRKEDDKFVTSYGILSEMTVWIEGKKLVVDTVSDTTVTDDELILDSNKRFRDFLYNATGYTAKERLKQAKKAVSK

Secondary structure (DSSP, 8-state):
-EEEEPPTT----HHHHHHHHHHH-SS--EEETTEEEEEETTEEEEEEEEETTEEEEEEEE-TT---HHHHHHHHHHHHHHHHHHHS--HHHHHHHHHHHH--

Radius of gyration: 13.6 Å; Cα contacts (8 Å, |Δi|>4): 146; chains: 1; bounding box: 33×24×38 Å

Foldseek 3Di:
DDKAAADVVQFQDVVQLVVLCVVLAVWDWDDDPQWTWTAFQQFNIWIWHDDPRIIDIDTDGDPVDPDPVRVVSVVVSVQSSCCSNRVDHPVRRVVVVVVVVVD